Protein AF-A0A943N716-F1 (afdb_monomer_lite)

Foldseek 3Di:
DDDDDDALVVCVVVVDDPDDPVVSVVRVVVVVVVAPPDFADADPVLCVQPQLVVQLCVVCVVCVVVVNRGNVCNVVSSVVSVVRSVVVVVVVVVVVVVVVVVVVVVCVVVVVDD

Radius of gyration: 25.12 Å; chains: 1; bounding box: 46×30×79 Å

pLDDT: mean 92.21, std 7.62, range [53.16, 98.56]

Structure (mmCIF, N/CA/C/O backbone):
data_AF-A0A943N716-F1
#
_entry.id   AF-A0A943N716-F1
#
loop_
_atom_site.group_PDB
_atom_site.id
_atom_site.type_symbol
_atom_site.label_atom_id
_atom_site.label_alt_id
_atom_site.label_comp_id
_atom_site.label_asym_id
_atom_site.label_entity_id
_atom_site.label_seq_id
_atom_site.pdbx_PDB_ins_code
_atom_site.Cartn_x
_atom_site.Cartn_y
_atom_site.Cartn_z
_atom_site.occupancy
_atom_site.B_iso_or_equiv
_atom_site.auth_seq_id
_atom_site.auth_comp_id
_atom_site.auth_asym_id
_atom_site.auth_atom_id
_atom_site.pdbx_PDB_model_num
ATOM 1 N N . MET A 1 1 ? 0.413 23.854 23.709 1.00 53.16 1 MET A N 1
ATOM 2 C CA . MET A 1 1 ? -0.606 22.823 23.408 1.00 53.16 1 MET A CA 1
ATOM 3 C C . MET A 1 1 ? -0.368 21.620 24.304 1.00 53.16 1 MET A C 1
ATOM 5 O O . MET A 1 1 ? 0.758 21.140 24.348 1.00 53.16 1 MET A O 1
ATOM 9 N N . ALA A 1 2 ? -1.377 21.168 25.051 1.00 71.88 2 ALA A N 1
ATOM 10 C CA . ALA A 1 2 ? -1.266 19.941 25.837 1.00 71.88 2 ALA A CA 1
ATOM 11 C C . ALA A 1 2 ? -1.171 18.732 24.892 1.00 71.88 2 ALA A C 1
ATOM 13 O O . ALA A 1 2 ? -1.871 18.672 23.880 1.00 71.88 2 ALA A O 1
ATOM 14 N N . ARG A 1 3 ? -0.276 17.786 25.192 1.00 77.44 3 ARG A N 1
ATOM 15 C CA . ARG A 1 3 ? -0.079 16.586 24.371 1.00 77.44 3 ARG A CA 1
ATOM 16 C C . ARG A 1 3 ? -1.347 15.717 24.425 1.00 77.44 3 ARG A C 1
ATOM 18 O O . ARG A 1 3 ? -1.940 15.608 25.502 1.00 77.44 3 ARG A O 1
ATOM 25 N N . PRO A 1 4 ? -1.758 15.076 23.316 1.00 78.38 4 PRO A N 1
ATOM 26 C CA . PRO A 1 4 ? -2.881 14.152 23.338 1.00 78.38 4 PRO A CA 1
ATOM 27 C C . PRO A 1 4 ? -2.667 13.075 24.397 1.00 78.38 4 PRO A C 1
ATOM 29 O O . PRO A 1 4 ? -1.563 12.560 24.586 1.00 78.38 4 PRO A O 1
ATOM 32 N N . SER A 1 5 ? -3.736 12.746 25.106 1.00 83.12 5 SER A N 1
ATOM 33 C CA . SER A 1 5 ? -3.699 11.718 26.137 1.00 83.12 5 SER A CA 1
ATOM 34 C C . SER A 1 5 ? -3.426 10.330 25.534 1.00 83.12 5 SER A C 1
ATOM 36 O O . SER A 1 5 ? -3.829 10.047 24.406 1.00 83.12 5 SER A O 1
ATOM 38 N N . LYS A 1 6 ? -2.755 9.452 26.293 1.00 86.31 6 LYS A N 1
ATOM 39 C CA . LYS A 1 6 ? -2.425 8.079 25.863 1.00 86.31 6 LYS A CA 1
ATOM 40 C C . LYS A 1 6 ? -3.688 7.249 25.603 1.00 86.31 6 LYS A C 1
ATOM 42 O O . LYS A 1 6 ? -4.686 7.424 26.310 1.00 86.31 6 LYS A O 1
ATOM 47 N N . SER A 1 7 ? -3.635 6.355 24.612 1.00 87.88 7 SER A N 1
ATOM 48 C CA . SER A 1 7 ? -4.745 5.448 24.290 1.00 87.88 7 SER A CA 1
ATOM 49 C C . SER A 1 7 ? -4.937 4.366 25.350 1.00 87.88 7 SER A C 1
ATOM 51 O O . SER A 1 7 ? -4.011 4.059 26.106 1.00 87.88 7 SER A O 1
ATOM 53 N N . VAL A 1 8 ? -6.127 3.757 25.393 1.00 88.50 8 VAL A N 1
ATOM 54 C CA . VAL A 1 8 ? -6.427 2.676 26.353 1.00 88.50 8 VAL A CA 1
ATOM 55 C C . VAL A 1 8 ? -5.464 1.496 26.177 1.00 88.50 8 VAL A C 1
ATOM 57 O O . VAL A 1 8 ? -4.961 0.963 27.164 1.00 88.50 8 VAL A O 1
ATOM 60 N N . ALA A 1 9 ? -5.126 1.147 24.932 1.00 87.25 9 ALA A N 1
ATOM 61 C CA . ALA A 1 9 ? -4.173 0.078 24.630 1.00 87.25 9 ALA A CA 1
ATOM 62 C C . ALA A 1 9 ? -2.763 0.355 25.186 1.00 87.25 9 ALA A C 1
ATOM 64 O O . ALA A 1 9 ? -2.122 -0.553 25.710 1.00 87.25 9 ALA A O 1
ATOM 65 N N . VAL A 1 10 ? -2.293 1.606 25.112 1.00 88.06 10 VAL A N 1
ATOM 66 C CA . VAL A 1 10 ? -0.983 1.999 25.660 1.00 88.06 10 VAL A CA 1
ATOM 67 C C . VAL A 1 10 ? -1.002 1.955 27.185 1.00 88.06 10 VAL A C 1
ATOM 69 O O . VAL A 1 10 ? -0.090 1.400 27.787 1.00 88.06 10 VAL A O 1
ATOM 72 N N . LEU A 1 11 ? -2.061 2.467 27.816 1.00 89.50 11 LEU A N 1
ATOM 73 C CA . LEU A 1 11 ? -2.207 2.425 29.276 1.00 89.50 11 LEU A CA 1
ATOM 74 C C . LEU A 1 11 ? -2.252 0.985 29.809 1.00 89.50 11 LEU A C 1
ATOM 76 O O . LEU A 1 11 ? -1.667 0.693 30.851 1.00 89.50 11 LEU A O 1
ATOM 80 N N . ALA A 1 12 ? -2.906 0.077 29.080 1.00 86.88 12 ALA A N 1
ATOM 81 C CA . ALA A 1 12 ? -2.931 -1.344 29.411 1.00 86.88 12 ALA A CA 1
ATOM 82 C C . ALA A 1 12 ? -1.547 -2.000 29.259 1.00 86.88 12 ALA A C 1
ATOM 84 O O . ALA A 1 12 ? -1.145 -2.779 30.122 1.00 86.88 12 ALA A O 1
ATOM 85 N N . ALA A 1 13 ? -0.807 -1.664 28.196 1.00 88.00 13 ALA A N 1
ATOM 86 C CA . ALA A 1 13 ? 0.541 -2.181 27.961 1.00 88.00 13 ALA A CA 1
ATOM 87 C C . ALA A 1 13 ? 1.550 -1.702 29.020 1.00 88.00 13 ALA A C 1
ATOM 89 O O . ALA A 1 13 ? 2.366 -2.486 29.495 1.00 88.00 13 ALA A O 1
ATOM 90 N N . GLU A 1 14 ? 1.466 -0.433 29.425 1.00 89.69 14 GLU A N 1
ATOM 91 C CA . GLU A 1 14 ? 2.347 0.171 30.433 1.00 89.69 14 GLU A CA 1
ATOM 92 C C . GLU A 1 14 ? 1.984 -0.232 31.874 1.00 89.69 14 GLU A C 1
ATOM 94 O O . GLU A 1 14 ? 2.776 -0.009 32.786 1.00 89.69 14 GLU A O 1
ATOM 99 N N . LYS A 1 15 ? 0.787 -0.800 32.102 1.00 83.38 15 LYS A N 1
ATOM 100 C CA . LYS A 1 15 ? 0.215 -1.098 33.435 1.00 83.38 15 LYS A CA 1
ATOM 101 C C . LYS A 1 15 ? 0.191 0.104 34.392 1.00 83.38 15 LYS A C 1
ATOM 103 O O . LYS A 1 15 ? 0.053 -0.067 35.601 1.00 83.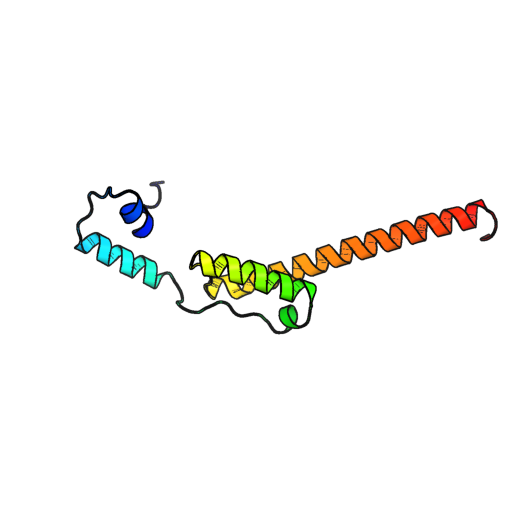38 15 LYS A O 1
ATOM 108 N N . GLN A 1 16 ? 0.298 1.318 33.862 1.00 77.06 16 GLN A N 1
ATOM 109 C CA . GLN A 1 16 ? 0.277 2.555 34.628 1.00 77.06 16 GLN A CA 1
ATOM 110 C C . GLN A 1 16 ? -0.899 3.409 34.177 1.00 77.06 16 GLN A C 1
ATOM 112 O O . GLN A 1 16 ? -0.980 3.862 33.036 1.00 77.06 16 GLN A O 1
ATOM 117 N N . SER A 1 17 ? -1.836 3.634 35.093 1.00 78.69 17 SER A N 1
ATOM 118 C CA . SER A 1 17 ? -2.927 4.571 34.880 1.00 78.69 17 SER A CA 1
ATOM 119 C C . SER A 1 17 ? -3.460 5.072 36.214 1.00 78.69 17 SER A C 1
ATOM 121 O O . SER A 1 17 ? -3.809 4.273 37.076 1.00 78.69 17 SER A O 1
ATOM 123 N N . HIS A 1 18 ? -3.569 6.393 36.360 1.00 85.50 18 HIS A N 1
ATOM 124 C CA . HIS A 1 18 ? -4.304 7.024 37.465 1.00 85.50 18 HIS A CA 1
ATOM 125 C C . HIS A 1 18 ? -5.817 7.079 37.207 1.00 85.50 18 HIS A C 1
ATOM 127 O O . HIS A 1 18 ? -6.558 7.636 38.010 1.00 85.50 18 HIS A O 1
ATOM 133 N N . ARG A 1 19 ? -6.276 6.550 36.065 1.00 85.00 19 ARG A N 1
ATOM 134 C CA . ARG A 1 19 ? -7.674 6.627 35.647 1.00 85.00 19 ARG A CA 1
ATOM 135 C C . ARG A 1 19 ? -8.516 5.553 36.308 1.00 85.00 19 ARG A C 1
ATOM 137 O O . ARG A 1 19 ? -8.075 4.419 36.497 1.00 85.00 19 ARG A O 1
ATOM 144 N N . THR A 1 20 ? -9.765 5.892 36.580 1.00 89.69 20 THR A N 1
ATOM 145 C CA . THR A 1 20 ? -10.752 4.932 37.071 1.00 89.69 20 THR A CA 1
ATOM 146 C C . THR A 1 20 ? -11.188 3.968 35.961 1.00 89.69 20 THR A C 1
ATOM 148 O O . THR A 1 20 ? -11.050 4.238 34.764 1.00 89.69 20 THR A O 1
ATOM 151 N N . LYS A 1 21 ? -11.786 2.832 36.344 1.00 88.81 21 LYS A N 1
ATOM 152 C CA . LYS A 1 21 ? -12.366 1.878 35.380 1.00 88.81 21 LYS A CA 1
ATOM 153 C C . LYS A 1 21 ? -13.451 2.523 34.504 1.00 88.81 21 LYS A C 1
ATOM 155 O O . LYS A 1 21 ? -13.565 2.177 33.331 1.00 88.81 21 LYS A O 1
ATOM 160 N N . ALA A 1 22 ? -14.227 3.457 35.062 1.00 91.00 22 ALA A N 1
ATOM 161 C CA . ALA A 1 22 ? -15.271 4.177 34.335 1.00 91.00 22 ALA A CA 1
ATOM 162 C C . ALA A 1 22 ? -14.679 5.092 33.249 1.00 91.00 22 ALA A C 1
ATOM 164 O O . ALA A 1 22 ? -15.128 5.054 32.106 1.00 91.00 22 ALA A O 1
ATOM 165 N N . GLU A 1 23 ? -13.616 5.834 33.573 1.00 90.38 23 GLU A N 1
ATOM 166 C CA . GLU A 1 23 ? -12.912 6.706 32.621 1.00 90.38 23 GLU A CA 1
ATOM 167 C C . GLU A 1 23 ? -12.237 5.917 31.494 1.00 90.38 23 GLU A C 1
ATOM 169 O O . GLU A 1 23 ? -12.269 6.328 30.334 1.00 90.38 23 GLU A O 1
ATOM 174 N N . LEU A 1 24 ? -11.637 4.763 31.811 1.00 89.94 24 LEU A N 1
ATOM 175 C CA . LEU A 1 24 ? -11.061 3.879 30.793 1.00 89.94 24 LEU A CA 1
ATOM 176 C C . LEU A 1 24 ? -12.135 3.361 29.833 1.00 89.94 24 LEU A C 1
ATOM 178 O O . LEU A 1 24 ? -11.912 3.364 28.625 1.00 89.94 24 LEU A O 1
ATOM 182 N N . LYS A 1 25 ? -13.311 2.986 30.352 1.00 91.00 25 LYS A N 1
ATOM 183 C CA . LYS A 1 25 ? -14.437 2.525 29.533 1.00 91.00 25 LYS A CA 1
ATOM 184 C C . LYS A 1 25 ? -14.977 3.635 28.629 1.00 91.00 25 LYS A C 1
ATOM 186 O O . LYS A 1 25 ? -15.151 3.398 27.440 1.00 91.00 25 LYS A O 1
ATOM 191 N N . GLN A 1 26 ? -15.181 4.840 29.167 1.00 91.12 26 GLN A N 1
ATOM 192 C CA . GLN A 1 26 ? -15.611 6.010 28.390 1.00 91.12 26 GLN A CA 1
ATOM 193 C C . GLN A 1 26 ? -14.617 6.343 27.271 1.00 91.12 26 GLN A C 1
ATOM 195 O O . GLN A 1 26 ? -14.991 6.730 26.164 1.00 91.12 26 GLN A O 1
ATOM 200 N N . ARG A 1 27 ? -13.323 6.194 27.549 1.00 90.12 27 ARG A N 1
ATOM 201 C CA . ARG A 1 27 ? -12.299 6.424 26.542 1.00 90.12 27 ARG A CA 1
ATOM 202 C C . ARG A 1 27 ? -12.286 5.342 25.472 1.00 90.12 27 ARG A C 1
ATOM 204 O O . ARG A 1 27 ? -12.144 5.664 24.302 1.00 90.12 27 ARG A O 1
ATOM 211 N N . GLU A 1 28 ? -12.433 4.082 25.859 1.00 89.81 28 GLU A N 1
ATOM 212 C CA . GLU A 1 28 ? -12.502 2.976 24.909 1.00 89.81 28 GLU A CA 1
ATOM 213 C C . GLU A 1 28 ? -13.704 3.126 23.965 1.00 89.81 28 GLU A C 1
ATOM 215 O O . GLU A 1 28 ? -13.578 2.863 22.771 1.00 89.81 28 GLU A O 1
ATOM 220 N N . THR A 1 29 ? -14.855 3.586 24.469 1.00 89.12 29 THR A N 1
ATOM 221 C CA . THR A 1 29 ? -16.021 3.883 23.624 1.00 89.12 29 THR A CA 1
ATOM 222 C C . THR A 1 29 ? -15.742 5.042 22.675 1.00 89.12 29 THR A C 1
ATOM 224 O O . THR A 1 29 ? -15.957 4.884 21.479 1.00 89.12 29 THR A O 1
ATOM 227 N N . ALA A 1 30 ? -15.157 6.142 23.159 1.00 88.38 30 ALA A N 1
ATOM 228 C CA . ALA A 1 30 ? -14.790 7.275 22.306 1.00 88.38 30 ALA A CA 1
ATOM 229 C C . ALA A 1 30 ? -13.752 6.895 21.22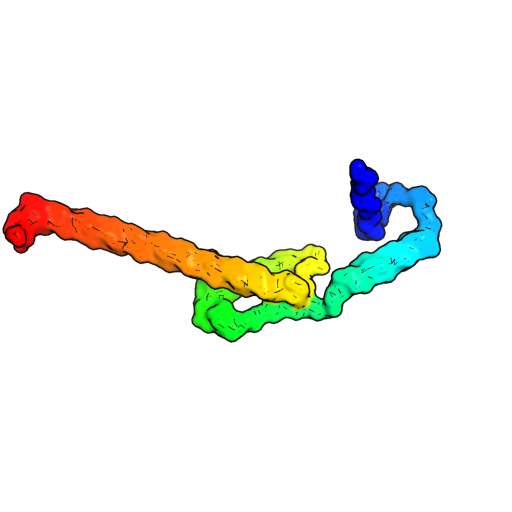7 1.00 88.38 30 ALA A C 1
ATOM 231 O O . ALA A 1 30 ? -13.842 7.333 20.083 1.00 88.38 30 ALA A O 1
ATOM 232 N N . GLU A 1 31 ? -12.773 6.046 21.562 1.00 87.62 31 GLU A N 1
ATOM 233 C CA . GLU A 1 31 ? -11.784 5.533 20.603 1.00 87.62 31 GLU A CA 1
ATOM 234 C C . GLU A 1 31 ? -12.437 4.628 19.540 1.00 87.62 31 GLU A C 1
ATOM 236 O O . GLU A 1 31 ? -12.025 4.661 18.381 1.00 87.62 31 GLU A O 1
ATOM 241 N N . LYS A 1 32 ? -13.470 3.852 19.900 1.00 85.81 32 LYS A N 1
ATOM 242 C CA . LYS A 1 32 ? -14.244 3.030 18.953 1.00 85.81 32 LYS A CA 1
ATOM 243 C C . LYS A 1 32 ? -15.156 3.863 18.056 1.00 85.81 32 LYS A C 1
ATOM 245 O O . LYS A 1 32 ? -15.255 3.552 16.877 1.00 85.81 32 LYS A O 1
ATOM 250 N N . GLU A 1 33 ? -15.784 4.908 18.589 1.00 87.06 33 GLU A N 1
ATOM 251 C CA . GLU A 1 33 ? -16.634 5.839 17.828 1.00 87.06 33 GLU A CA 1
ATOM 252 C C . GLU A 1 33 ? -15.852 6.616 16.762 1.00 87.06 33 GLU A C 1
ATOM 254 O O . GLU A 1 33 ? -16.414 7.002 15.740 1.00 87.06 33 GLU A O 1
ATOM 259 N N . LEU A 1 34 ? -14.547 6.815 16.970 1.00 84.62 34 LEU A N 1
ATOM 260 C CA . LEU A 1 34 ? -13.675 7.454 15.985 1.00 84.62 34 LEU A CA 1
ATOM 261 C C . LEU A 1 34 ? -13.406 6.564 14.757 1.00 84.62 34 LEU A C 1
ATOM 263 O O . LEU A 1 34 ? -13.041 7.073 13.697 1.00 84.62 34 LEU A O 1
ATOM 267 N N . ALA A 1 35 ? -13.556 5.243 14.886 1.00 85.44 35 ALA A N 1
ATOM 268 C CA . ALA A 1 35 ? -13.399 4.313 13.775 1.00 85.44 35 ALA A CA 1
ATOM 269 C C . ALA A 1 35 ? -14.714 4.188 12.995 1.00 85.44 35 ALA A C 1
ATOM 271 O O . ALA A 1 35 ? -15.789 4.074 13.580 1.00 85.44 35 ALA A O 1
ATOM 272 N N . SER A 1 36 ? -14.643 4.118 11.662 1.00 89.69 36 SER A N 1
ATOM 273 C CA . SER A 1 36 ? -15.844 3.877 10.850 1.00 89.69 36 SER A CA 1
ATOM 274 C C . SER A 1 36 ? -16.376 2.451 11.025 1.00 89.69 36 SER A C 1
ATOM 276 O O . SER A 1 36 ? -17.516 2.153 10.661 1.00 89.69 36 SER A O 1
ATOM 278 N N . GLY A 1 37 ? -15.524 1.544 11.521 1.00 87.19 37 GLY A N 1
ATOM 279 C CA . GLY A 1 37 ? -15.815 0.120 11.685 1.00 87.19 37 GLY A CA 1
ATOM 280 C C . GLY A 1 37 ? -15.890 -0.643 10.359 1.00 87.19 37 GLY A C 1
ATOM 281 O O . GLY A 1 37 ? -16.041 -1.866 10.354 1.00 87.19 37 GLY A O 1
ATOM 282 N N . LYS A 1 38 ? -15.758 0.051 9.223 1.00 93.38 38 LYS A N 1
ATOM 283 C CA . LYS A 1 38 ? -15.762 -0.539 7.886 1.00 93.38 38 LYS A CA 1
ATOM 284 C C . LYS A 1 38 ? -14.332 -0.819 7.452 1.00 93.38 38 LYS A C 1
ATOM 286 O O . LYS A 1 38 ? -13.438 -0.007 7.665 1.00 93.38 38 LYS A O 1
ATOM 291 N N . ARG A 1 39 ? -14.121 -1.964 6.805 1.00 94.12 39 ARG A N 1
ATOM 292 C CA . ARG A 1 39 ? -12.823 -2.304 6.211 1.00 94.12 39 ARG A CA 1
ATOM 293 C C . ARG A 1 39 ? -12.634 -1.564 4.892 1.00 94.12 39 ARG A C 1
ATOM 295 O O . ARG A 1 39 ? -13.589 -1.498 4.116 1.00 94.12 39 ARG A O 1
ATOM 302 N N . LEU A 1 40 ? -11.422 -1.068 4.631 1.00 95.94 40 LEU A N 1
ATOM 303 C CA . LEU A 1 40 ? -11.094 -0.504 3.318 1.00 95.94 40 LEU A CA 1
ATOM 304 C C . LEU A 1 40 ? -11.253 -1.547 2.207 1.00 95.94 40 LEU A C 1
ATOM 306 O O . LEU A 1 40 ? -10.994 -2.735 2.420 1.00 95.94 40 LEU A O 1
ATOM 310 N N . LYS A 1 41 ? -11.660 -1.090 1.024 1.00 97.62 41 LYS A N 1
ATOM 311 C CA . LYS A 1 41 ? -11.854 -1.926 -0.159 1.00 97.62 41 LYS A CA 1
ATOM 312 C C . LYS A 1 41 ? -10.923 -1.531 -1.292 1.00 97.62 41 LYS A C 1
ATOM 314 O O . LYS A 1 41 ? -10.431 -0.409 -1.380 1.00 97.62 41 LYS A O 1
ATOM 319 N N . GLU A 1 42 ? -10.655 -2.501 -2.144 1.00 98.25 42 GLU A N 1
ATOM 320 C CA . GLU A 1 42 ? -9.906 -2.286 -3.368 1.00 98.25 42 GLU A CA 1
ATOM 321 C C . GLU A 1 42 ? -10.834 -1.712 -4.439 1.00 98.25 42 GLU A C 1
ATOM 323 O O . GLU A 1 42 ? -11.955 -2.198 -4.618 1.00 98.25 42 GLU A O 1
ATOM 328 N N . ARG A 1 43 ? -10.378 -0.681 -5.151 1.00 98.19 43 ARG A N 1
ATOM 329 C CA . ARG A 1 43 ? -11.095 -0.112 -6.296 1.00 98.19 43 ARG A CA 1
ATOM 330 C C . ARG A 1 43 ? -10.846 -0.939 -7.553 1.00 98.19 43 ARG A C 1
ATOM 332 O O . ARG A 1 43 ? -9.786 -1.534 -7.717 1.00 98.19 43 ARG A O 1
ATOM 339 N N . ALA A 1 44 ? -11.808 -0.920 -8.473 1.00 98.25 44 ALA A N 1
ATOM 340 C CA . ALA A 1 44 ? -11.730 -1.677 -9.723 1.00 98.25 44 ALA A CA 1
ATOM 341 C C . ALA A 1 44 ? -10.470 -1.345 -10.546 1.00 98.25 44 ALA A C 1
ATOM 343 O O . ALA A 1 44 ? -9.826 -2.254 -11.055 1.00 98.25 44 ALA A O 1
ATOM 344 N N . GLU A 1 45 ? -10.091 -0.067 -10.609 1.00 97.00 45 GLU A N 1
ATOM 345 C CA . GLU A 1 45 ? -8.882 0.398 -11.304 1.00 97.00 45 GLU A CA 1
ATOM 346 C C . GLU A 1 45 ? -7.578 -0.141 -10.695 1.00 97.00 45 GLU A C 1
ATOM 348 O O . GLU A 1 45 ? -6.684 -0.528 -11.435 1.00 97.00 45 GLU A O 1
ATOM 353 N N . VAL A 1 46 ? -7.485 -0.239 -9.364 1.00 98.31 46 VAL A N 1
ATOM 354 C CA . VAL A 1 46 ? -6.310 -0.809 -8.676 1.00 98.31 46 VAL A CA 1
ATOM 355 C C . VAL A 1 46 ? -6.248 -2.316 -8.887 1.00 98.31 46 VAL A C 1
ATOM 357 O O . VAL A 1 46 ? -5.182 -2.860 -9.136 1.00 98.31 46 VAL A O 1
ATOM 360 N N . LYS A 1 47 ? -7.402 -2.987 -8.846 1.00 98.31 47 LYS A N 1
ATOM 361 C CA . LYS A 1 47 ? -7.494 -4.432 -9.063 1.00 98.31 47 LYS A CA 1
ATOM 362 C C . LYS A 1 47 ? -7.139 -4.849 -10.495 1.00 98.31 47 LYS A C 1
ATOM 364 O O . LYS A 1 47 ? -6.690 -5.972 -10.707 1.00 98.31 47 LYS A O 1
ATOM 369 N N . ALA A 1 48 ? -7.393 -3.979 -11.472 1.00 98.06 48 ALA A N 1
ATOM 370 C CA . ALA A 1 48 ? -7.093 -4.230 -12.878 1.00 98.06 48 ALA A CA 1
ATOM 371 C C . ALA A 1 48 ? -5.591 -4.120 -13.200 1.00 98.06 48 ALA A C 1
ATOM 373 O O . ALA A 1 48 ? -5.133 -4.761 -14.143 1.00 98.06 48 ALA A O 1
ATOM 374 N N . ASP A 1 49 ? -4.831 -3.348 -12.419 1.00 98.12 49 ASP A N 1
ATOM 375 C CA . ASP A 1 49 ? -3.381 -3.200 -12.556 1.00 98.12 49 ASP A CA 1
ATOM 376 C C . ASP A 1 49 ? -2.649 -4.229 -11.665 1.00 98.12 49 ASP A C 1
ATOM 378 O O . ASP A 1 49 ? -2.775 -4.182 -10.439 1.00 98.12 49 ASP A O 1
ATOM 382 N N . PRO A 1 50 ? -1.853 -5.162 -12.226 1.00 97.81 50 PRO A N 1
ATOM 383 C CA . PRO A 1 50 ? -1.178 -6.196 -11.438 1.00 97.81 50 PRO A CA 1
ATOM 384 C C . PRO A 1 50 ? -0.190 -5.665 -10.388 1.00 97.81 50 PRO A C 1
ATOM 386 O O . PRO A 1 50 ? -0.036 -6.271 -9.321 1.00 97.81 50 PRO A O 1
ATOM 389 N N . VAL A 1 51 ? 0.500 -4.558 -10.678 1.00 97.94 51 VAL A N 1
ATOM 390 C CA . VAL A 1 51 ? 1.486 -3.954 -9.773 1.00 97.94 51 VAL A CA 1
ATOM 391 C C . VAL A 1 51 ? 0.758 -3.239 -8.640 1.00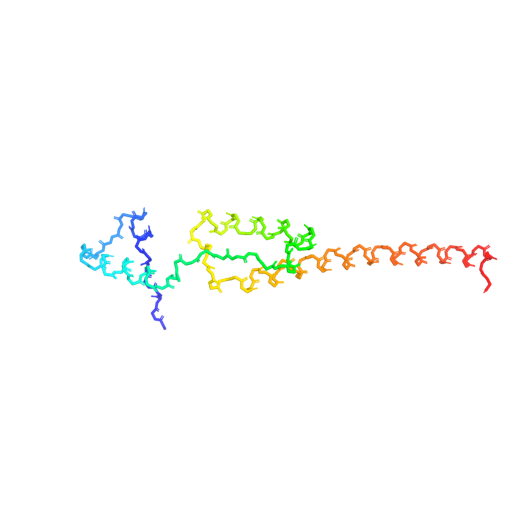 97.94 51 VAL A C 1
ATOM 393 O O . VAL A 1 51 ? 1.076 -3.468 -7.468 1.00 97.94 51 VAL A O 1
ATOM 396 N N . ALA A 1 52 ? -0.268 -2.453 -8.971 1.00 98.44 52 ALA A N 1
ATOM 397 C CA . ALA A 1 52 ? -1.082 -1.759 -7.980 1.00 98.44 52 ALA A CA 1
ATOM 398 C C . ALA A 1 52 ? -1.850 -2.749 -7.088 1.00 98.44 52 ALA A C 1
ATOM 400 O O . ALA A 1 52 ? -1.863 -2.586 -5.868 1.00 98.44 52 ALA A O 1
ATOM 401 N N . HIS A 1 53 ? -2.422 -3.813 -7.660 1.00 98.50 53 HIS A N 1
ATOM 402 C CA . HIS A 1 53 ? -3.132 -4.866 -6.928 1.00 98.50 53 HIS A CA 1
ATOM 403 C C . HIS A 1 53 ? -2.233 -5.547 -5.889 1.00 98.50 53 HIS A C 1
ATOM 405 O O . HIS A 1 53 ? -2.587 -5.690 -4.714 1.00 98.50 53 HIS A O 1
ATOM 411 N N . LYS A 1 54 ? -1.020 -5.939 -6.299 1.00 98.38 54 LYS A N 1
ATOM 412 C CA . LYS A 1 54 ? -0.038 -6.555 -5.398 1.00 98.38 54 LYS A CA 1
ATOM 413 C C . LYS A 1 54 ? 0.320 -5.623 -4.241 1.00 98.38 54 LYS A C 1
ATOM 415 O O . LYS A 1 54 ? 0.421 -6.070 -3.094 1.00 98.38 54 LYS A O 1
ATOM 420 N N . GLU A 1 55 ? 0.493 -4.338 -4.533 1.00 98.31 55 GLU A N 1
ATOM 421 C CA . GLU A 1 55 ? 0.809 -3.326 -3.532 1.00 98.31 55 GLU A CA 1
ATOM 422 C C . GLU A 1 55 ? -0.363 -3.079 -2.570 1.00 98.31 55 GLU A C 1
ATOM 424 O O . GLU A 1 55 ? -0.169 -3.023 -1.352 1.00 98.31 55 GLU A O 1
ATOM 429 N N . TYR A 1 56 ? -1.594 -3.063 -3.083 1.00 98.56 56 TYR A N 1
ATOM 430 C CA . TYR A 1 56 ? -2.803 -2.971 -2.273 1.00 98.56 56 TYR A CA 1
ATOM 431 C C . TYR A 1 56 ? -2.902 -4.129 -1.278 1.00 98.56 56 TYR A C 1
ATOM 433 O O . TYR A 1 56 ? -3.100 -3.902 -0.080 1.00 98.56 56 TYR A O 1
ATOM 441 N N . LEU A 1 57 ? -2.711 -5.372 -1.736 1.00 98.38 57 LEU A N 1
ATOM 442 C CA . LEU A 1 57 ? -2.735 -6.550 -0.863 1.00 98.38 57 LEU A CA 1
ATOM 443 C C . LEU A 1 57 ? -1.674 -6.457 0.242 1.00 98.38 57 LEU A C 1
ATOM 445 O O . LEU A 1 57 ? -1.959 -6.758 1.406 1.00 98.38 57 LEU A O 1
ATOM 449 N N . ARG A 1 58 ? -0.466 -5.991 -0.101 1.00 98.19 58 ARG A N 1
ATOM 450 C CA . ARG A 1 58 ? 0.632 -5.785 0.851 1.00 98.19 58 ARG A CA 1
ATOM 451 C C . ARG A 1 58 ? 0.248 -4.770 1.928 1.00 98.19 58 ARG A C 1
ATOM 453 O O . ARG A 1 58 ? 0.333 -5.075 3.120 1.00 98.19 58 ARG A O 1
ATOM 460 N N . VAL A 1 59 ? -0.186 -3.576 1.528 1.00 97.69 59 VAL A N 1
ATOM 461 C CA . VAL A 1 59 ? -0.485 -2.470 2.449 1.00 97.69 59 VAL A CA 1
ATOM 462 C C . VAL A 1 59 ? -1.741 -2.748 3.271 1.00 97.69 59 VAL A C 1
ATOM 464 O O . VAL A 1 59 ? -1.723 -2.579 4.491 1.00 97.69 59 VAL A O 1
ATOM 467 N N . SER A 1 60 ? -2.805 -3.249 2.644 1.00 97.25 60 SER A N 1
ATOM 468 C CA . SER A 1 60 ? -4.041 -3.644 3.329 1.00 97.25 60 SER A CA 1
ATOM 469 C C . SER A 1 60 ? -3.775 -4.730 4.378 1.00 97.25 60 SER A C 1
ATOM 471 O O . SER A 1 60 ? -4.228 -4.620 5.522 1.00 97.25 60 SER A O 1
ATOM 473 N N . GLY A 1 61 ? -2.943 -5.726 4.046 1.00 97.38 61 GLY A N 1
ATOM 474 C CA . GLY A 1 61 ? -2.508 -6.758 4.986 1.00 97.38 61 GLY A CA 1
ATOM 475 C C . GLY A 1 61 ? -1.731 -6.199 6.184 1.00 97.38 61 GLY A C 1
ATOM 476 O O . GLY A 1 61 ? -1.982 -6.599 7.324 1.00 97.38 61 GLY A O 1
ATOM 477 N N . LEU A 1 62 ? -0.820 -5.245 5.963 1.00 97.50 62 LEU A N 1
ATOM 478 C CA . LEU A 1 62 ? -0.089 -4.570 7.045 1.00 97.50 62 LEU A CA 1
ATOM 479 C C . LEU A 1 62 ? -1.023 -3.747 7.943 1.00 97.50 62 LEU A C 1
ATOM 481 O O . LEU A 1 62 ? -0.941 -3.852 9.169 1.00 97.50 62 LEU A O 1
ATOM 485 N N . LEU A 1 63 ? -1.947 -2.982 7.355 1.00 96.31 63 LEU A N 1
ATOM 486 C CA . LEU A 1 63 ? -2.931 -2.190 8.098 1.00 96.31 63 LEU A CA 1
ATOM 487 C C . LEU A 1 63 ? -3.870 -3.072 8.928 1.00 96.31 63 LEU A C 1
ATOM 489 O O . LEU A 1 63 ? -4.207 -2.718 10.060 1.00 96.31 63 LEU A O 1
ATOM 493 N N . ALA A 1 64 ? -4.254 -4.238 8.408 1.00 94.88 64 ALA A N 1
ATOM 494 C CA . ALA A 1 64 ? -5.094 -5.188 9.128 1.00 94.88 64 ALA A CA 1
ATOM 495 C C . ALA A 1 64 ? -4.391 -5.744 10.377 1.00 94.88 64 ALA A C 1
ATOM 497 O O . ALA A 1 64 ? -5.008 -5.810 11.441 1.00 94.88 64 ALA A O 1
ATOM 498 N N . LYS A 1 65 ? -3.089 -6.065 10.292 1.00 95.31 65 LYS A N 1
ATOM 499 C CA . LYS A 1 65 ? -2.300 -6.557 11.442 1.00 95.31 65 LYS A CA 1
ATOM 500 C C . LYS A 1 65 ? -2.282 -5.573 12.614 1.00 95.31 65 LYS A C 1
ATOM 502 O O . LYS A 1 65 ? -2.312 -5.997 13.765 1.00 95.31 65 LYS A O 1
ATOM 507 N N . ILE A 1 66 ? -2.276 -4.271 12.329 1.00 92.06 66 ILE A N 1
ATOM 508 C CA . ILE A 1 66 ? -2.291 -3.211 13.350 1.00 92.06 66 ILE A CA 1
ATOM 509 C C . ILE A 1 66 ? -3.696 -2.667 13.647 1.00 92.06 66 ILE A C 1
ATOM 511 O O . ILE A 1 66 ? -3.820 -1.663 14.346 1.00 92.06 66 ILE A O 1
ATOM 515 N N . LYS A 1 67 ? -4.751 -3.313 13.126 1.00 90.38 67 LYS A N 1
ATOM 516 C CA . LYS A 1 67 ? -6.159 -2.910 13.294 1.00 90.38 67 LYS A CA 1
ATOM 517 C C . LYS A 1 67 ? -6.450 -1.474 12.822 1.00 90.38 67 LYS A C 1
ATOM 519 O O . LYS A 1 67 ? -7.291 -0.793 13.398 1.00 90.38 67 LYS A O 1
ATOM 524 N N . LYS A 1 68 ? -5.749 -1.013 11.779 1.00 91.06 68 LYS A N 1
ATOM 525 C CA . LYS A 1 68 ? -5.946 0.303 11.138 1.00 91.06 68 LYS A CA 1
ATOM 526 C C . LYS A 1 68 ? -6.468 0.200 9.705 1.00 91.06 68 LYS A C 1
ATOM 528 O O . LYS A 1 68 ? -6.368 1.155 8.942 1.00 91.06 68 LYS A O 1
ATOM 533 N N . ASN A 1 69 ? -7.013 -0.949 9.315 1.00 94.12 69 ASN A N 1
ATOM 534 C CA . ASN A 1 69 ? -7.596 -1.157 7.992 1.00 94.12 69 ASN A CA 1
ATOM 535 C C . ASN A 1 69 ? -9.010 -0.557 7.881 1.00 94.12 69 ASN A C 1
ATOM 537 O O . ASN A 1 69 ? -9.952 -1.247 7.498 1.00 94.12 69 ASN A O 1
ATOM 541 N N . ASP A 1 70 ? -9.144 0.724 8.208 1.00 95.19 70 ASP A N 1
ATOM 542 C CA . ASP A 1 70 ? -10.410 1.452 8.184 1.00 95.19 70 ASP A CA 1
ATOM 543 C C . ASP A 1 70 ? -10.703 2.041 6.790 1.00 95.19 70 ASP A C 1
ATOM 545 O O . ASP A 1 70 ? -9.796 2.505 6.095 1.00 95.19 70 ASP A O 1
ATOM 549 N N . ALA A 1 71 ? -11.975 2.041 6.387 1.00 95.50 71 ALA A N 1
ATOM 550 C CA . ALA A 1 71 ? -12.444 2.570 5.107 1.00 95.50 71 ALA A CA 1
ATOM 551 C C . ALA A 1 71 ? -12.182 4.073 4.919 1.00 95.50 71 ALA A C 1
ATOM 553 O O . ALA A 1 71 ? -12.137 4.538 3.782 1.00 95.50 71 ALA A O 1
ATOM 554 N N . LEU A 1 72 ? -11.930 4.837 5.987 1.00 94.50 72 LEU A N 1
ATOM 555 C CA . LEU A 1 72 ? -11.486 6.232 5.871 1.00 94.50 72 LEU A CA 1
ATOM 556 C C . LEU A 1 72 ? -10.182 6.376 5.072 1.00 94.50 72 LEU A C 1
ATOM 558 O O . LEU A 1 72 ? -9.980 7.380 4.391 1.00 94.50 72 LEU A O 1
ATOM 562 N N . TYR A 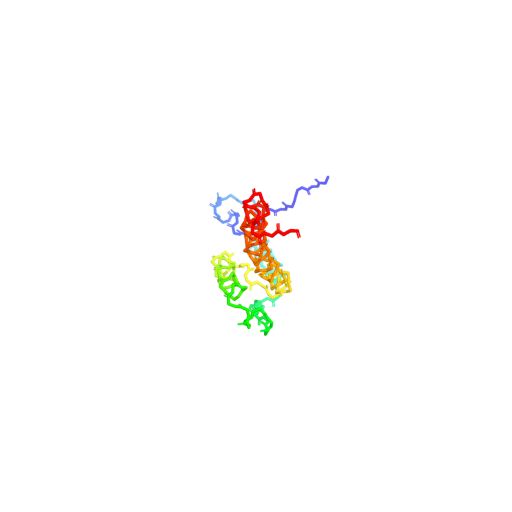1 73 ? -9.317 5.360 5.106 1.00 95.44 73 TYR A N 1
ATOM 563 C CA . TYR A 1 73 ? -8.077 5.341 4.334 1.00 95.44 73 TYR A CA 1
ATOM 564 C C . TYR A 1 73 ? -8.253 4.773 2.924 1.00 95.44 73 TYR A C 1
ATOM 566 O O . TYR A 1 73 ? -7.300 4.761 2.151 1.00 95.44 73 TYR A O 1
ATOM 574 N N . GLU A 1 74 ? -9.448 4.314 2.550 1.00 95.81 74 GLU A N 1
ATOM 575 C CA . GLU A 1 74 ? -9.673 3.609 1.288 1.00 95.81 74 GLU A CA 1
ATOM 576 C C . GLU A 1 74 ? -9.169 4.402 0.085 1.00 95.81 74 GLU A C 1
ATOM 578 O O . GLU A 1 74 ? -8.381 3.882 -0.704 1.00 95.81 74 GLU A O 1
ATOM 583 N N . ARG A 1 75 ? -9.561 5.676 -0.030 1.00 96.88 75 ARG A N 1
ATOM 584 C CA . ARG A 1 75 ? -9.129 6.520 -1.145 1.00 96.88 75 ARG A CA 1
ATOM 585 C C . ARG A 1 75 ? -7.610 6.631 -1.212 1.00 96.88 75 ARG A C 1
ATOM 587 O O . ARG A 1 75 ? -7.035 6.328 -2.247 1.00 96.88 75 ARG A O 1
ATOM 594 N N . ILE A 1 76 ? -6.978 7.041 -0.115 1.00 97.69 76 ILE A N 1
ATOM 595 C CA . ILE A 1 76 ? -5.549 7.363 -0.127 1.00 97.69 76 ILE A CA 1
ATOM 596 C C . ILE A 1 76 ? -4.683 6.122 -0.359 1.00 97.69 76 ILE A C 1
ATOM 598 O O . ILE A 1 76 ? -3.662 6.212 -1.028 1.00 97.69 76 ILE A O 1
ATOM 602 N N . ILE A 1 77 ? -5.110 4.958 0.139 1.00 98.25 77 ILE A N 1
ATOM 603 C CA . ILE A 1 77 ? -4.397 3.698 -0.081 1.00 98.25 77 ILE A CA 1
ATOM 604 C C . ILE A 1 77 ? -4.517 3.252 -1.537 1.00 98.25 77 ILE A C 1
ATOM 606 O O . ILE A 1 77 ? -3.512 2.867 -2.125 1.00 98.25 77 ILE A O 1
ATOM 610 N N . ASN A 1 78 ? -5.705 3.334 -2.140 1.00 98.50 78 ASN A N 1
ATOM 611 C CA . ASN A 1 78 ? -5.866 3.001 -3.557 1.00 98.50 78 ASN A CA 1
ATOM 612 C C . ASN A 1 78 ? -5.068 3.962 -4.455 1.00 98.50 78 ASN A C 1
ATOM 614 O O . ASN A 1 78 ? -4.345 3.505 -5.337 1.00 98.50 78 ASN A O 1
ATOM 618 N N . ASP A 1 79 ? -5.145 5.269 -4.190 1.00 98.44 79 ASP A N 1
ATOM 619 C CA . ASP A 1 79 ? -4.412 6.288 -4.949 1.00 98.44 79 ASP A CA 1
ATOM 620 C C . ASP A 1 79 ? -2.882 6.067 -4.824 1.00 98.44 79 ASP A C 1
ATOM 622 O O . ASP A 1 79 ? -2.165 6.120 -5.822 1.00 98.44 79 ASP A O 1
ATOM 626 N N . TYR A 1 80 ? -2.384 5.717 -3.627 1.00 98.31 80 TYR A N 1
ATOM 627 C CA . TYR A 1 80 ? -0.981 5.336 -3.405 1.00 98.31 80 TYR A CA 1
ATOM 628 C C . TYR A 1 80 ? -0.556 4.117 -4.234 1.00 98.31 80 TYR A C 1
ATOM 630 O O . TYR A 1 80 ? 0.521 4.125 -4.826 1.00 98.31 80 TYR A O 1
ATOM 638 N N . CYS A 1 81 ? -1.392 3.077 -4.300 1.00 98.56 81 CYS A N 1
ATOM 639 C CA . CYS A 1 81 ? -1.058 1.859 -5.040 1.00 98.56 81 CYS A CA 1
ATOM 640 C C . CYS A 1 81 ? -0.911 2.131 -6.541 1.00 98.56 81 CYS A C 1
ATOM 642 O O . CYS A 1 81 ? 0.011 1.604 -7.160 1.00 98.56 81 CYS A O 1
ATOM 644 N N . LYS A 1 82 ? -1.762 2.995 -7.113 1.00 98.31 82 LYS A N 1
ATOM 645 C CA . LYS A 1 82 ? -1.603 3.419 -8.511 1.00 98.31 82 LYS A CA 1
ATOM 646 C C . LYS A 1 82 ? -0.333 4.224 -8.724 1.00 98.31 82 LYS A C 1
ATOM 648 O O . LYS A 1 82 ? 0.421 3.920 -9.635 1.00 98.31 82 LYS A O 1
ATOM 653 N N . LEU A 1 83 ? -0.056 5.194 -7.853 1.00 98.38 83 LEU A N 1
ATOM 654 C CA . LEU A 1 83 ? 1.157 6.006 -7.958 1.00 98.38 83 LEU A CA 1
ATOM 655 C C . LEU A 1 83 ? 2.426 5.140 -7.900 1.00 98.38 83 LEU A C 1
ATOM 657 O O . LEU A 1 83 ? 3.401 5.401 -8.605 1.00 98.38 83 LEU A O 1
ATOM 661 N N . GLN A 1 84 ? 2.415 4.095 -7.071 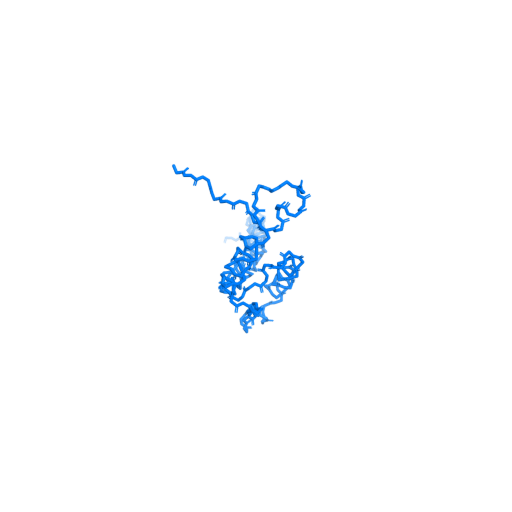1.00 97.94 84 GLN A N 1
ATOM 662 C CA . GLN A 1 84 ? 3.511 3.137 -6.989 1.00 97.94 84 GLN A CA 1
ATOM 663 C C . GLN A 1 84 ? 3.665 2.324 -8.284 1.00 97.94 84 GLN A C 1
ATOM 665 O O . GLN A 1 84 ? 4.796 2.090 -8.712 1.00 97.94 84 GLN A O 1
ATOM 670 N N . ALA A 1 85 ? 2.555 1.908 -8.902 1.00 97.88 85 ALA A N 1
ATOM 671 C CA . ALA A 1 85 ? 2.564 1.212 -10.186 1.00 97.88 85 ALA A CA 1
ATOM 672 C C . ALA A 1 85 ? 3.074 2.115 -11.318 1.00 97.88 85 ALA A C 1
ATOM 674 O O . ALA A 1 85 ? 4.005 1.736 -12.024 1.00 97.88 85 ALA A O 1
ATOM 675 N N . GLU A 1 86 ? 2.562 3.344 -11.407 1.00 97.56 86 GLU A N 1
ATOM 676 C CA . GLU A 1 86 ? 3.013 4.363 -12.361 1.00 97.56 86 GLU A CA 1
ATOM 677 C C . GLU A 1 86 ? 4.512 4.645 -12.206 1.00 97.56 86 GLU A C 1
ATOM 679 O O . GLU A 1 86 ? 5.248 4.680 -13.187 1.00 97.56 86 GLU A O 1
ATOM 684 N N . SER A 1 87 ? 5.003 4.781 -10.971 1.00 98.00 87 SER A N 1
ATOM 685 C CA . SER A 1 87 ? 6.432 5.005 -10.711 1.00 98.00 87 SER A CA 1
ATOM 686 C C . SER A 1 87 ? 7.300 3.831 -11.174 1.00 98.00 87 SER A C 1
ATOM 688 O O . SER A 1 87 ? 8.393 4.045 -11.695 1.00 98.00 87 SER A O 1
ATOM 690 N N . ALA A 1 88 ? 6.830 2.594 -10.989 1.00 96.38 88 ALA A N 1
ATOM 691 C CA . ALA A 1 88 ? 7.542 1.404 -11.449 1.00 96.38 88 ALA A CA 1
ATOM 692 C C . ALA A 1 88 ? 7.587 1.332 -12.983 1.00 96.38 88 ALA A C 1
ATOM 694 O O . ALA A 1 88 ? 8.637 1.033 -13.550 1.00 96.38 88 ALA A O 1
ATOM 695 N N . ASP A 1 89 ? 6.478 1.657 -13.646 1.00 97.25 89 ASP A N 1
ATOM 696 C CA . ASP A 1 89 ? 6.401 1.708 -15.105 1.00 97.25 89 ASP A CA 1
ATOM 697 C C . ASP A 1 89 ? 7.304 2.806 -15.688 1.00 97.25 89 ASP A C 1
ATOM 699 O O . ASP A 1 89 ? 8.079 2.565 -16.612 1.00 97.25 89 ASP A O 1
ATOM 703 N N . MET A 1 90 ? 7.321 3.992 -15.070 1.00 97.94 90 MET A N 1
ATOM 704 C CA . MET A 1 90 ? 8.205 5.089 -15.478 1.00 97.94 90 MET A CA 1
ATOM 705 C C . MET A 1 90 ? 9.691 4.721 -15.400 1.00 97.94 90 MET A C 1
ATOM 707 O O . MET A 1 90 ? 10.472 5.148 -16.253 1.00 97.94 90 MET A O 1
ATOM 711 N N . GLU A 1 91 ? 10.109 3.935 -14.405 1.00 97.31 91 GLU A N 1
ATOM 712 C CA . GLU A 1 91 ? 11.495 3.461 -14.325 1.00 97.31 91 GLU A CA 1
ATOM 713 C C . GLU A 1 91 ? 11.832 2.458 -15.440 1.00 97.31 91 GLU A C 1
ATOM 715 O O . GLU A 1 91 ? 12.924 2.541 -16.010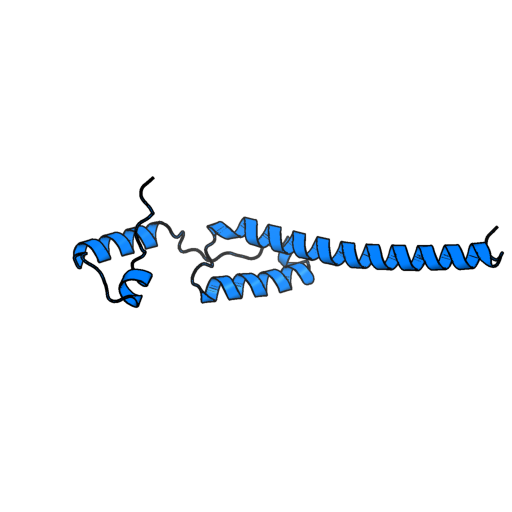 1.00 97.31 91 GLU A O 1
ATOM 720 N N . ASN A 1 92 ? 10.895 1.580 -15.818 1.00 96.38 92 ASN A N 1
ATOM 721 C CA . ASN A 1 92 ? 11.072 0.672 -16.957 1.00 96.38 92 ASN A CA 1
ATOM 722 C C . ASN A 1 92 ? 11.206 1.456 -18.265 1.00 96.38 92 ASN A C 1
ATOM 724 O O . ASN A 1 92 ? 12.190 1.301 -18.988 1.00 96.38 92 ASN A O 1
ATOM 728 N N . ILE A 1 93 ? 10.274 2.377 -18.512 1.00 97.31 93 ILE A N 1
ATOM 729 C CA . ILE A 1 93 ? 10.273 3.243 -19.693 1.00 97.31 93 ILE A CA 1
ATOM 730 C C . ILE A 1 93 ? 11.586 4.027 -19.779 1.00 97.31 93 ILE A C 1
ATOM 732 O O . ILE A 1 93 ? 12.250 4.061 -20.814 1.00 97.31 93 ILE A O 1
ATOM 736 N N . LYS A 1 94 ? 12.033 4.622 -18.671 1.00 97.81 94 LYS A N 1
ATOM 737 C CA . LYS A 1 94 ? 13.307 5.348 -18.606 1.00 97.81 94 LYS A CA 1
ATOM 738 C C . LYS A 1 94 ? 14.509 4.454 -18.920 1.00 97.81 94 LYS A C 1
ATOM 740 O O . LYS A 1 94 ? 15.459 4.935 -19.545 1.00 97.81 94 LYS A O 1
ATOM 745 N N . ALA A 1 95 ? 14.502 3.192 -18.498 1.00 97.38 95 ALA A N 1
ATOM 746 C CA . ALA A 1 95 ? 15.556 2.239 -18.831 1.00 97.38 95 ALA A CA 1
ATOM 747 C C . ALA A 1 95 ? 15.563 1.906 -20.333 1.00 97.38 95 ALA A C 1
ATOM 749 O O . ALA A 1 95 ? 16.618 1.988 -20.966 1.00 97.38 95 ALA A O 1
ATOM 750 N N . GLU A 1 96 ? 14.397 1.633 -20.919 1.00 97.06 96 GLU A N 1
ATOM 751 C CA . GLU A 1 96 ? 14.240 1.359 -22.354 1.00 97.06 96 GLU A CA 1
ATOM 752 C C . GLU A 1 96 ? 14.665 2.549 -23.221 1.00 97.06 96 GLU A C 1
ATOM 754 O O . GLU A 1 96 ? 15.413 2.386 -24.189 1.00 97.06 96 GLU A O 1
ATOM 759 N N . PHE A 1 97 ? 14.269 3.767 -22.840 1.00 97.56 97 PHE A N 1
ATOM 760 C CA . PHE A 1 97 ? 14.690 4.987 -23.527 1.00 97.56 97 PHE A CA 1
ATOM 761 C C . PHE A 1 97 ? 16.205 5.180 -23.480 1.00 97.56 97 PHE A C 1
ATOM 763 O O . PHE A 1 97 ? 16.804 5.583 -24.477 1.00 97.56 97 PHE A O 1
ATOM 770 N N . ARG A 1 98 ? 16.848 4.902 -22.340 1.00 97.19 98 ARG A N 1
ATOM 771 C CA . ARG A 1 98 ? 18.311 4.999 -22.216 1.00 97.19 98 ARG A CA 1
ATOM 772 C C . ARG A 1 98 ? 19.017 3.976 -23.099 1.00 97.19 98 ARG A C 1
ATOM 774 O O . ARG A 1 98 ? 19.936 4.358 -23.817 1.00 97.19 98 ARG A O 1
ATOM 781 N N . ALA A 1 99 ? 18.558 2.726 -23.086 1.00 97.00 99 ALA A N 1
ATOM 782 C CA . ALA A 1 99 ? 19.112 1.667 -23.925 1.00 97.00 99 ALA A CA 1
ATOM 783 C C . ALA A 1 99 ? 18.961 1.994 -25.419 1.00 97.00 99 ALA A C 1
ATOM 785 O O . ALA A 1 99 ? 19.925 1.907 -26.176 1.00 97.00 99 ALA A O 1
ATOM 786 N N . SER A 1 100 ? 17.776 2.459 -25.823 1.00 96.38 100 SER A N 1
ATOM 787 C CA . SER A 1 100 ? 17.501 2.867 -27.204 1.00 96.38 100 SER A CA 1
ATOM 788 C C . SER A 1 100 ? 18.401 4.025 -27.633 1.00 96.38 100 SER A C 1
ATOM 790 O O . SER A 1 100 ? 19.003 3.978 -28.701 1.00 96.38 100 SER A O 1
ATOM 792 N N . ARG A 1 101 ? 18.562 5.050 -26.784 1.00 96.44 101 ARG A N 1
ATOM 793 C CA . ARG A 1 101 ? 19.465 6.179 -27.062 1.00 96.44 101 ARG A CA 1
ATOM 794 C C . ARG A 1 101 ? 20.914 5.739 -27.233 1.00 96.44 101 ARG A C 1
ATOM 796 O O . ARG A 1 101 ? 21.569 6.199 -28.159 1.00 96.44 101 ARG A O 1
ATOM 803 N N . GLU A 1 102 ? 21.407 4.859 -26.367 1.00 96.06 102 GLU A N 1
ATOM 804 C CA . GLU A 1 102 ? 22.775 4.347 -26.468 1.00 96.06 102 GLU A CA 1
ATOM 805 C C . GLU A 1 102 ? 22.986 3.557 -27.768 1.00 96.06 102 GLU A C 1
ATOM 807 O O . GLU A 1 102 ? 24.024 3.692 -28.416 1.00 96.06 102 GLU A O 1
ATOM 812 N N . GLN A 1 103 ? 21.990 2.767 -28.175 1.00 95.38 103 GLN A N 1
ATOM 813 C CA . GLN A 1 103 ? 22.029 2.031 -29.434 1.00 95.38 103 GLN A CA 1
ATOM 814 C C . GLN A 1 103 ? 22.050 2.975 -30.644 1.00 95.38 103 GLN A C 1
ATOM 816 O O . GLN A 1 103 ? 22.929 2.839 -31.495 1.00 95.38 103 GLN A O 1
ATOM 821 N N . LEU A 1 104 ? 21.168 3.981 -30.681 1.00 95.50 104 LEU A N 1
ATOM 822 C CA . LEU A 1 104 ? 21.175 4.995 -31.741 1.00 95.50 104 LEU A CA 1
ATOM 823 C C . LEU A 1 104 ? 22.512 5.744 -31.807 1.00 95.50 104 LEU A C 1
ATOM 825 O O . LEU A 1 104 ? 23.039 5.971 -32.893 1.00 95.50 104 LEU A O 1
ATOM 829 N N . GLU A 1 105 ? 23.092 6.115 -30.662 1.00 94.19 105 GLU A N 1
ATOM 830 C CA . GLU A 1 105 ? 24.399 6.777 -30.628 1.00 94.19 105 GLU A CA 1
ATOM 831 C C . GLU A 1 105 ? 25.513 5.888 -31.201 1.00 94.19 105 GLU A C 1
ATOM 833 O O . GLU A 1 105 ? 26.399 6.388 -31.899 1.00 94.19 105 GLU A O 1
ATOM 838 N N . LYS A 1 106 ? 25.477 4.575 -30.943 1.00 94.06 106 LYS A N 1
ATOM 839 C CA . LYS A 1 106 ? 26.426 3.611 -31.525 1.00 94.06 106 LYS A CA 1
ATOM 840 C C . LYS A 1 106 ? 26.239 3.471 -33.036 1.00 94.06 106 LYS A C 1
ATOM 842 O O . LYS A 1 106 ? 27.224 3.480 -33.774 1.00 94.06 106 LYS A O 1
ATOM 847 N N . GLU A 1 107 ? 25.002 3.367 -33.506 1.00 94.38 107 GLU A N 1
ATOM 848 C CA . GLU A 1 107 ? 24.675 3.239 -34.932 1.00 94.38 107 GLU A CA 1
ATOM 849 C C . GLU A 1 107 ? 25.046 4.501 -35.724 1.00 94.38 107 GLU A C 1
ATOM 851 O O . GLU A 1 107 ? 25.653 4.406 -36.791 1.00 94.38 107 GLU A O 1
ATOM 856 N N . TYR A 1 108 ? 24.798 5.684 -35.159 1.00 92.94 108 TYR A N 1
ATOM 857 C CA . TYR A 1 108 ? 25.222 6.957 -35.743 1.00 92.94 108 TYR A CA 1
ATOM 858 C C . TYR A 1 108 ? 26.751 7.079 -35.804 1.00 92.94 108 TYR A C 1
ATOM 860 O O . TYR A 1 108 ? 27.323 7.380 -36.849 1.00 92.94 108 TYR A O 1
ATOM 868 N N . ARG A 1 109 ? 27.460 6.771 -34.707 1.00 90.94 109 ARG A N 1
ATOM 869 C CA . ARG A 1 109 ? 28.937 6.831 -34.675 1.00 90.94 109 ARG A CA 1
ATOM 870 C C . ARG A 1 109 ? 29.615 5.810 -35.586 1.00 90.94 109 ARG A C 1
ATOM 872 O O . ARG A 1 109 ? 30.733 6.054 -36.027 1.00 90.94 109 ARG A O 1
ATOM 879 N N . SER A 1 110 ? 28.972 4.674 -35.841 1.00 91.25 110 SER A N 1
ATOM 880 C CA . SER A 1 110 ? 29.475 3.649 -36.766 1.00 91.25 110 SER A CA 1
ATOM 881 C C . SER A 1 110 ? 29.148 3.941 -38.234 1.00 91.25 110 SER A C 1
ATOM 883 O O . SER A 1 110 ? 29.583 3.189 -39.102 1.00 91.25 110 SER A O 1
ATOM 885 N N . GLY A 1 111 ? 28.422 5.029 -38.525 1.00 87.56 111 GLY A N 1
ATOM 886 C CA . GLY A 1 111 ? 28.049 5.428 -39.883 1.00 87.56 111 GLY A CA 1
ATOM 887 C C . GLY A 1 111 ? 26.944 4.572 -40.509 1.00 87.56 111 GLY A C 1
ATOM 888 O O . GLY A 1 111 ? 26.717 4.673 -41.711 1.00 87.56 111 GLY A O 1
ATOM 889 N N . MET A 1 112 ? 26.263 3.730 -39.720 1.00 78.81 112 MET A N 1
ATOM 890 C CA . MET A 1 112 ? 25.080 2.977 -40.165 1.00 78.81 112 MET A CA 1
ATOM 891 C C . MET A 1 112 ? 23.839 3.865 -40.285 1.00 78.81 112 MET A C 1
ATOM 893 O O . MET A 1 112 ? 22.949 3.569 -41.080 1.00 78.81 112 MET A O 1
ATOM 897 N N . LEU A 1 113 ? 23.788 4.951 -39.513 1.00 68.62 113 LEU A N 1
ATOM 898 C CA . LEU A 1 113 ? 22.778 5.999 -39.622 1.00 68.62 113 LEU A CA 1
ATOM 899 C C . LEU A 1 113 ? 23.463 7.300 -40.056 1.00 68.62 113 LEU A C 1
ATOM 901 O O . LEU A 1 113 ? 24.436 7.716 -39.426 1.00 68.62 113 LEU A O 1
ATOM 905 N N . SER A 1 114 ? 22.967 7.905 -41.139 1.00 65.75 114 SER A N 1
ATOM 906 C CA . SER A 1 114 ? 23.416 9.196 -41.685 1.00 65.75 114 SER A CA 1
ATOM 907 C C . SER A 1 114 ? 22.619 10.363 -41.122 1.00 65.75 114 SER A C 1
ATOM 909 O O . SER A 1 114 ? 21.371 10.262 -41.190 1.00 65.75 114 SER A O 1
#

Secondary structure (DSSP, 8-state):
-PPPPPPHHHHHHHT-----HHHHHHHHHHHHHTS--PBP---HHHHHSHHHHHHHHHHHHHHHHTT--BGGGHHHHHHHHHHHHHHHHHHHHHHHHHHHHHHHHHHHHTTS--

Sequence (114 aa):
MARPSKSVAVLAAEKQSHRTKAELKQRETAEKELASGKRLKERAEVKADPVAHKEYLRVSGLLAKIKKNDALYERIINDYCKLQAESADMENIKAEFRASREQLEKEYRSGMLS